Protein AF-H0T8V4-F1 (afdb_monomer)

Radius of gyration: 33.25 Å; Cα contacts (8 Å, |Δi|>4): 38; chains: 1; bounding box: 86×84×62 Å

Solvent-accessible surface area (backbone atoms only — not comparable to full-atom values): 10569 Å² total; per-residue (Å²): 135,55,69,68,56,51,48,50,36,53,74,72,71,51,86,82,83,40,60,40,92,87,81,62,45,83,41,38,70,61,52,53,54,49,46,54,54,57,48,43,74,72,59,85,57,68,85,72,46,72,68,54,54,52,49,55,57,50,37,66,74,43,100,44,60,78,54,55,61,57,51,51,52,52,51,52,54,48,53,53,53,49,50,53,49,50,52,48,53,50,48,56,61,69,70,37,60,99,49,50,75,55,51,54,51,52,51,54,52,50,50,55,50,52,53,52,54,56,71,69,62,83,78,84,80,91,80,83,87,82,89,86,84,90,84,83,65,65,72,58,51,56,52,51,53,52,50,56,51,54,53,51,56,52,49,56,52,49,53,67,68,66,57,78,84,78,80,80,79,80,128

Secondary structure (DSSP, 8-state):
--HHHHHHHHHTT-----B-TTT--B-HHHHHHHHHHHHHHHHSS-SS-HHHHHHHHHHHHSTTTTHHHHHHHHHHHHHHHHHHHHHHHHHHHHHS-TTHHHHHHHHHHHHHHHHHHHHT-S--------------SHHHHHHHHHHHHHHHHHHHHHHHHHS--------

pLDDT: mean 73.89, std 15.55, range [31.48, 95.81]

Foldseek 3Di:
DDLVVVLVCVVVVHDDWDADPPPRDTCVVVSVVVSLVVCCVPPVDRPQDPVNVVVVVVCCVDPNVPPVVVVVVVVVVVVVVVVVVVVVVVCVCVVDDVCNVVVVVVVVVVVVVVVVVVVVPPDDDDDDDDDDDDDDPPVVVVVVVVVVVVVVVVVVVVVVVPDDDDDPPDD

Structure (mmCIF, N/CA/C/O backbone):
data_AF-H0T8V4-F1
#
_entry.id   AF-H0T8V4-F1
#
loop_
_atom_site.group_PDB
_atom_site.id
_atom_site.type_symbol
_atom_site.label_atom_id
_atom_site.label_alt_id
_atom_site.label_comp_id
_atom_site.label_asym_id
_atom_site.label_entity_id
_atom_site.label_seq_id
_atom_site.pdbx_PDB_ins_code
_atom_site.Cartn_x
_atom_site.Cartn_y
_atom_site.Cartn_z
_atom_site.occupancy
_atom_site.B_iso_or_equiv
_atom_site.auth_seq_id
_atom_site.auth_comp_id
_atom_site.auth_asym_id
_atom_site.auth_atom_id
_atom_site.pdbx_PDB_model_num
ATOM 1 N N . MET A 1 1 ? -2.123 2.462 24.296 1.00 76.62 1 MET A N 1
ATOM 2 C CA . MET A 1 1 ? -1.657 2.441 22.898 1.00 76.62 1 MET A CA 1
ATOM 3 C C . MET A 1 1 ? -2.196 3.659 22.195 1.00 76.62 1 MET A C 1
ATOM 5 O O . MET A 1 1 ? -3.370 3.972 22.382 1.00 76.62 1 MET A O 1
ATOM 9 N N . THR A 1 2 ? -1.346 4.346 21.444 1.00 88.25 2 THR A N 1
ATOM 10 C CA . THR A 1 2 ? -1.716 5.458 20.561 1.00 88.25 2 THR A CA 1
ATOM 11 C C . THR A 1 2 ? -1.885 4.977 19.115 1.00 88.25 2 THR A C 1
ATOM 13 O O . THR A 1 2 ? -1.619 3.816 18.797 1.00 88.25 2 THR A O 1
ATOM 16 N N . LEU A 1 3 ? -2.326 5.870 18.224 1.00 86.62 3 LEU A N 1
ATOM 17 C CA . LEU A 1 3 ? -2.372 5.600 16.784 1.00 86.62 3 LEU A CA 1
ATOM 18 C C . LEU A 1 3 ? -0.971 5.477 16.182 1.00 86.62 3 LEU A C 1
ATOM 20 O O . LEU A 1 3 ? -0.770 4.650 15.295 1.00 86.62 3 LEU A O 1
ATOM 24 N N . GLU A 1 4 ? 0.006 6.237 16.686 1.00 86.88 4 GLU A N 1
ATOM 25 C CA . GLU A 1 4 ? 1.407 6.083 16.291 1.00 86.88 4 GLU A CA 1
ATOM 26 C C . GLU A 1 4 ? 1.951 4.687 16.615 1.00 86.88 4 GLU A C 1
ATOM 28 O O . GLU A 1 4 ? 2.634 4.101 15.773 1.00 86.88 4 GLU A O 1
ATOM 33 N N . ASP A 1 5 ? 1.621 4.142 17.792 1.00 88.56 5 ASP A N 1
ATOM 34 C CA . ASP A 1 5 ? 2.041 2.793 18.190 1.00 88.56 5 ASP A CA 1
ATOM 35 C C . ASP A 1 5 ? 1.459 1.743 17.232 1.00 88.56 5 ASP A C 1
ATOM 37 O O . ASP A 1 5 ? 2.172 0.875 16.730 1.00 88.56 5 ASP A O 1
ATOM 41 N N . LEU A 1 6 ? 0.166 1.863 16.917 1.00 89.19 6 LEU A N 1
ATOM 42 C CA . LEU A 1 6 ? -0.519 0.973 15.978 1.00 89.19 6 LEU A CA 1
ATOM 43 C C . LEU A 1 6 ? 0.061 1.090 14.564 1.00 89.19 6 LEU A C 1
ATOM 45 O O . LEU A 1 6 ? 0.274 0.083 13.892 1.00 89.19 6 LEU A O 1
ATOM 49 N N . ALA A 1 7 ? 0.376 2.304 14.113 1.00 86.62 7 ALA A N 1
ATOM 50 C CA . ALA A 1 7 ? 1.015 2.527 12.822 1.00 86.62 7 ALA A CA 1
ATOM 51 C C . ALA A 1 7 ? 2.407 1.881 12.743 1.00 86.62 7 ALA A C 1
ATOM 53 O O . ALA A 1 7 ? 2.794 1.390 11.681 1.00 86.62 7 ALA A O 1
ATOM 54 N N . ALA A 1 8 ? 3.163 1.878 13.845 1.00 89.50 8 ALA A N 1
ATOM 55 C CA . ALA A 1 8 ? 4.448 1.191 13.925 1.00 89.50 8 ALA A CA 1
ATOM 56 C C . ALA A 1 8 ? 4.279 -0.334 13.843 1.00 89.50 8 ALA A C 1
ATOM 58 O O . ALA A 1 8 ? 4.995 -0.972 13.076 1.00 89.50 8 ALA A O 1
ATOM 59 N N . MET A 1 9 ? 3.289 -0.901 14.537 1.00 90.75 9 MET A N 1
ATOM 60 C CA . MET A 1 9 ? 2.975 -2.335 14.470 1.00 90.75 9 MET A CA 1
ATOM 61 C C . MET A 1 9 ? 2.624 -2.788 13.046 1.00 90.75 9 MET A C 1
ATOM 63 O O . MET A 1 9 ? 3.207 -3.754 12.558 1.00 90.75 9 MET A O 1
ATOM 67 N N . VAL A 1 10 ? 1.772 -2.042 12.324 1.00 88.38 10 VAL A N 1
ATOM 68 C CA . VAL A 1 10 ? 1.459 -2.357 10.912 1.00 88.38 10 VAL A CA 1
ATOM 69 C C . VAL A 1 10 ? 2.723 -2.341 10.048 1.00 88.38 10 VAL A C 1
ATOM 71 O O . VAL A 1 10 ? 2.918 -3.221 9.213 1.00 88.38 10 VAL A O 1
ATOM 74 N N . LYS A 1 11 ? 3.614 -1.360 10.245 1.00 85.88 11 LYS A N 1
ATOM 75 C CA . LYS A 1 11 ? 4.879 -1.269 9.492 1.00 85.88 11 LYS A CA 1
ATOM 76 C C . LYS A 1 11 ? 5.829 -2.430 9.782 1.00 85.88 11 LYS A C 1
ATOM 78 O O . LYS A 1 11 ? 6.594 -2.805 8.898 1.00 85.88 11 LYS A O 1
ATOM 83 N N . ASN A 1 12 ? 5.773 -2.985 10.989 1.00 90.88 12 ASN A N 1
ATOM 84 C CA . ASN A 1 12 ? 6.544 -4.162 11.381 1.00 90.88 12 ASN A CA 1
ATOM 85 C C . ASN A 1 12 ? 5.923 -5.479 10.882 1.00 90.88 12 ASN A C 1
ATOM 87 O O . ASN A 1 12 ? 6.540 -6.530 11.041 1.00 90.88 12 ASN A O 1
ATOM 91 N N . GLY A 1 13 ? 4.731 -5.433 10.274 1.00 86.94 13 GLY A N 1
ATOM 92 C CA . GLY A 1 13 ? 3.995 -6.620 9.836 1.00 86.94 13 GLY A CA 1
ATOM 93 C C . GLY A 1 13 ? 3.300 -7.362 10.979 1.00 86.94 13 GLY A C 1
ATOM 94 O O . GLY A 1 13 ? 3.077 -8.564 10.874 1.00 86.94 13 GLY A O 1
ATOM 95 N N . GLU A 1 14 ? 2.998 -6.673 12.081 1.00 91.38 14 GLU A N 1
ATOM 96 C CA . GLU A 1 14 ? 2.273 -7.241 13.217 1.00 91.38 14 GLU A CA 1
ATOM 97 C C . GLU A 1 14 ? 0.757 -7.090 13.019 1.00 91.38 14 GLU A C 1
ATOM 99 O O . GLU A 1 14 ? 0.248 -5.978 12.851 1.00 91.38 14 GLU A O 1
ATOM 104 N N . ASP A 1 15 ? 0.030 -8.207 13.086 1.00 89.62 15 ASP A N 1
ATOM 105 C CA . ASP A 1 15 ? -1.433 -8.226 13.026 1.00 89.62 15 ASP A CA 1
ATOM 106 C C . ASP A 1 15 ? -2.051 -7.886 14.391 1.00 89.62 15 ASP A C 1
ATOM 108 O O . ASP A 1 15 ? -1.627 -8.393 15.433 1.00 89.62 15 ASP A O 1
ATOM 112 N N . PHE A 1 16 ? -3.102 -7.063 14.396 1.00 92.12 16 PHE A N 1
ATOM 113 C CA . PHE A 1 16 ? -3.851 -6.727 15.608 1.00 92.12 16 PHE A CA 1
ATOM 114 C C . PHE A 1 16 ? -5.339 -6.504 15.333 1.00 92.12 16 PHE A C 1
ATOM 116 O O . PHE A 1 16 ? -5.756 -6.224 14.210 1.00 92.12 16 PHE A O 1
ATOM 123 N N . LEU A 1 17 ? -6.130 -6.579 16.404 1.00 92.56 17 LEU A N 1
ATOM 124 C CA . LEU A 1 17 ? -7.545 -6.219 16.426 1.00 92.56 17 LEU A CA 1
ATOM 125 C C . LEU A 1 17 ? -7.755 -5.063 17.404 1.00 92.56 17 LEU A C 1
ATOM 127 O O . LEU A 1 17 ? -7.169 -5.046 18.489 1.00 92.56 17 LEU A O 1
ATOM 131 N N . VAL A 1 18 ? -8.593 -4.102 17.024 1.00 93.31 18 VAL A N 1
ATOM 132 C CA . VAL A 1 18 ? -8.952 -2.953 17.858 1.00 93.31 18 VAL A CA 1
ATOM 133 C C . VAL A 1 18 ? -10.438 -2.999 18.157 1.00 93.31 18 VAL A C 1
ATOM 135 O O . VAL A 1 18 ? -11.260 -2.977 17.245 1.00 93.31 18 VAL A O 1
ATOM 138 N N . TYR A 1 19 ? -10.764 -3.001 19.445 1.00 94.31 19 TYR A N 1
ATOM 139 C CA . TYR A 1 19 ? -12.136 -2.960 19.932 1.00 94.31 19 TYR A CA 1
ATOM 140 C C . TYR A 1 19 ? -12.446 -1.598 20.551 1.00 94.31 19 TYR A C 1
ATOM 142 O O . TYR A 1 19 ? -11.616 -1.035 21.272 1.00 94.31 19 TYR A O 1
ATOM 150 N N . ASP A 1 20 ? -13.639 -1.068 20.285 1.00 93.81 20 ASP A N 1
ATOM 151 C CA . ASP A 1 20 ? -14.122 0.145 20.941 1.00 93.81 20 ASP A CA 1
ATOM 152 C C . ASP A 1 20 ? -14.300 -0.112 22.444 1.00 93.81 20 ASP A C 1
ATOM 154 O O . ASP A 1 20 ? -14.958 -1.062 22.864 1.00 93.81 20 ASP A O 1
ATOM 158 N N . ALA A 1 21 ? -13.716 0.746 23.279 1.00 90.94 21 ALA A N 1
ATOM 159 C CA . ALA A 1 21 ? -13.710 0.549 24.727 1.00 90.94 21 ALA A CA 1
ATOM 160 C C . ALA A 1 21 ? -15.094 0.701 25.389 1.00 90.94 21 ALA A C 1
ATOM 162 O O . ALA A 1 21 ? -15.268 0.292 26.537 1.00 90.94 21 ALA A O 1
ATOM 163 N N . LYS A 1 22 ? -16.064 1.325 24.713 1.00 92.62 22 LYS A N 1
ATOM 164 C CA . LYS A 1 22 ? -17.422 1.558 25.221 1.00 92.62 22 LYS A CA 1
ATOM 165 C C . LYS A 1 22 ? -18.399 0.510 24.714 1.00 92.62 22 LYS A C 1
ATOM 167 O O . LYS A 1 22 ? -19.237 0.058 25.490 1.00 92.62 22 LYS A O 1
ATOM 172 N N . THR A 1 23 ? -18.332 0.173 23.429 1.00 94.75 23 THR A N 1
ATOM 173 C CA . THR A 1 23 ? -19.303 -0.733 22.796 1.00 94.75 23 THR A CA 1
ATOM 174 C C . THR A 1 23 ? -18.784 -2.159 22.652 1.00 94.75 23 THR A C 1
ATOM 176 O O . THR A 1 23 ? -19.583 -3.088 22.600 1.00 94.75 23 THR A O 1
ATOM 179 N N . GLY A 1 24 ? -17.462 -2.351 22.641 1.00 92.81 24 GLY A N 1
ATOM 180 C CA . GLY A 1 24 ? -16.829 -3.636 22.348 1.00 92.81 24 GLY A CA 1
ATOM 181 C C . GLY A 1 24 ? -16.833 -3.995 20.860 1.00 92.81 24 GLY A C 1
ATOM 182 O O . GLY A 1 24 ? -16.474 -5.119 20.517 1.00 92.81 24 GLY A O 1
ATOM 183 N N . ASP A 1 25 ? -17.232 -3.073 19.980 1.00 95.81 25 ASP A N 1
ATOM 184 C CA . ASP A 1 25 ? -17.281 -3.321 18.539 1.00 95.81 25 ASP A CA 1
ATOM 185 C C . ASP A 1 25 ? -15.875 -3.409 17.943 1.00 95.81 25 ASP A C 1
ATOM 187 O O . ASP A 1 25 ? -14.976 -2.663 18.335 1.00 95.81 25 ASP A O 1
ATOM 191 N N . ASP A 1 26 ? -15.690 -4.285 16.954 1.00 95.38 26 ASP A N 1
ATOM 192 C CA . ASP A 1 26 ? -14.461 -4.328 16.162 1.00 95.38 26 ASP A CA 1
ATOM 193 C C . ASP A 1 26 ? -14.383 -3.094 15.251 1.00 95.38 26 ASP A C 1
ATOM 195 O O . ASP A 1 26 ? -15.133 -2.943 14.281 1.00 95.38 26 ASP A O 1
ATOM 199 N N . ILE A 1 27 ? -13.449 -2.204 15.574 1.00 94.06 27 ILE A N 1
ATO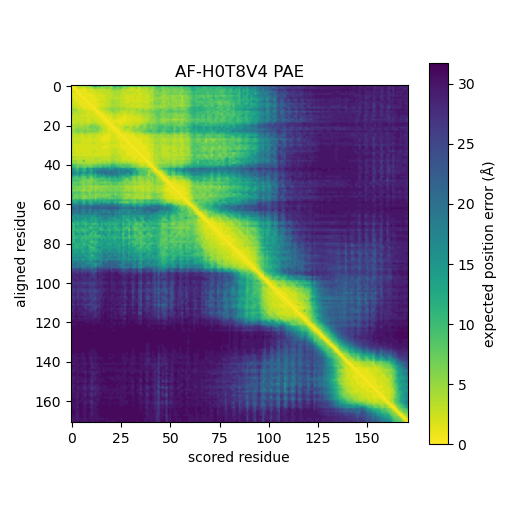M 200 C CA . ILE A 1 27 ? -13.183 -0.958 14.854 1.00 94.06 27 ILE A CA 1
ATOM 201 C C . ILE A 1 27 ? -11.859 -1.004 14.083 1.00 94.06 27 ILE A C 1
ATOM 203 O O . ILE A 1 27 ? -11.421 0.025 13.560 1.00 94.06 27 ILE A O 1
ATOM 207 N N . THR A 1 28 ? -11.231 -2.178 13.954 1.00 93.75 28 THR A N 1
ATOM 208 C CA . THR A 1 28 ? -9.902 -2.367 13.339 1.00 93.75 28 THR A CA 1
ATOM 209 C C . THR A 1 28 ? -9.815 -1.702 11.968 1.00 93.75 28 THR A C 1
ATOM 211 O O . THR A 1 28 ? -8.899 -0.926 11.699 1.00 93.75 28 THR A O 1
ATOM 214 N N . ARG A 1 29 ? -10.824 -1.911 11.111 1.00 91.94 29 ARG A N 1
ATOM 215 C CA . ARG A 1 29 ? -10.882 -1.304 9.770 1.00 91.94 29 ARG A CA 1
ATOM 216 C C . ARG A 1 29 ? -10.892 0.226 9.809 1.00 91.94 29 ARG A C 1
ATOM 218 O O . ARG A 1 29 ? -10.245 0.861 8.981 1.00 91.94 29 ARG A O 1
ATOM 225 N N . SER A 1 30 ? -11.640 0.813 10.742 1.00 91.12 30 SER A N 1
ATOM 226 C CA . SER A 1 30 ? -11.732 2.270 10.891 1.00 91.12 30 SER A CA 1
ATOM 227 C C . SER A 1 30 ? -10.392 2.855 11.330 1.00 91.12 30 SER A C 1
ATOM 229 O O . SER A 1 30 ? -9.941 3.861 10.786 1.00 91.12 30 SER A O 1
ATOM 231 N N . VAL A 1 31 ? -9.730 2.187 12.273 1.00 93.62 31 VAL A N 1
ATOM 232 C CA . VAL A 1 31 ? -8.429 2.602 12.805 1.00 93.62 31 VAL A CA 1
ATOM 233 C C . VAL A 1 31 ? -7.329 2.488 11.747 1.00 93.62 31 VAL A C 1
ATOM 235 O O . VAL A 1 31 ? -6.556 3.426 11.572 1.00 93.62 31 VAL A O 1
ATOM 238 N N . LEU A 1 32 ? -7.298 1.404 10.965 1.00 91.75 32 LEU A N 1
ATOM 239 C CA . LEU A 1 32 ? -6.357 1.253 9.846 1.00 91.75 32 LEU A CA 1
ATOM 240 C C . LEU A 1 32 ? -6.542 2.347 8.784 1.00 91.75 32 LEU A C 1
ATOM 242 O O . LEU A 1 32 ? -5.562 2.924 8.313 1.00 91.75 32 LEU A O 1
ATOM 246 N N . ALA A 1 33 ? -7.788 2.681 8.434 1.00 89.44 33 ALA A N 1
ATOM 247 C CA . ALA A 1 33 ? -8.073 3.767 7.496 1.00 89.44 33 ALA A CA 1
ATOM 248 C C . ALA A 1 33 ? -7.591 5.131 8.024 1.00 89.44 33 ALA A C 1
ATOM 250 O O . ALA A 1 33 ? -7.039 5.927 7.262 1.00 89.44 33 ALA A O 1
ATOM 251 N N . GLN A 1 34 ? -7.754 5.385 9.326 1.00 90.75 34 GLN A N 1
ATOM 252 C CA . GLN A 1 34 ? -7.247 6.595 9.971 1.00 90.75 34 GLN A CA 1
ATOM 253 C C . GLN A 1 34 ? -5.716 6.666 9.929 1.00 90.75 34 GLN A C 1
ATOM 255 O O . GLN A 1 34 ? -5.172 7.698 9.539 1.00 90.75 34 GLN A O 1
ATOM 260 N N . ILE A 1 35 ? -5.023 5.570 10.253 1.00 89.62 35 ILE A N 1
ATOM 261 C CA . ILE A 1 35 ? -3.554 5.487 10.194 1.00 89.62 35 ILE A CA 1
ATOM 262 C C . ILE A 1 35 ? -3.039 5.830 8.789 1.00 89.62 35 ILE A C 1
ATOM 264 O O . ILE A 1 35 ? -2.093 6.607 8.653 1.00 89.62 35 ILE A O 1
ATOM 268 N N . ILE A 1 36 ? -3.670 5.288 7.740 1.00 86.56 36 ILE A N 1
ATOM 269 C CA . ILE A 1 36 ? -3.310 5.579 6.343 1.00 86.56 36 ILE A CA 1
ATOM 270 C C . ILE A 1 36 ? -3.410 7.085 6.061 1.00 86.56 36 ILE A C 1
ATOM 272 O O . ILE A 1 36 ? -2.483 7.675 5.507 1.00 86.56 36 ILE A O 1
ATOM 276 N N . PHE A 1 37 ? -4.511 7.720 6.471 1.00 84.06 37 PHE A N 1
ATOM 277 C CA . PHE A 1 37 ? -4.732 9.150 6.255 1.00 84.06 37 PHE A CA 1
ATOM 278 C C . PHE A 1 37 ? -3.746 10.032 7.037 1.00 84.06 37 PHE A C 1
ATOM 280 O O . PHE A 1 37 ? -3.229 11.018 6.511 1.00 84.06 37 PHE A O 1
ATOM 287 N N . GLU A 1 38 ? -3.449 9.679 8.286 1.00 85.06 38 GLU A N 1
ATOM 288 C CA . GLU A 1 38 ? -2.471 10.407 9.096 1.00 85.06 38 GLU A CA 1
ATOM 289 C C . GLU A 1 38 ? -1.057 10.306 8.517 1.00 85.06 38 GLU A C 1
ATOM 291 O O . GLU A 1 38 ? -0.316 11.291 8.525 1.00 85.06 38 GLU A O 1
ATOM 296 N N . GLN A 1 39 ? -0.688 9.145 7.969 1.00 82.75 39 GLN A N 1
ATOM 297 C CA . GLN A 1 39 ? 0.613 8.956 7.333 1.00 82.75 39 GLN A CA 1
ATOM 298 C C . GLN A 1 39 ? 0.752 9.719 6.014 1.00 82.75 39 GLN A C 1
ATOM 300 O O . GLN A 1 39 ? 1.818 10.286 5.773 1.00 82.75 39 GLN A O 1
ATOM 305 N N . GLU A 1 40 ? -0.308 9.797 5.210 1.00 81.62 40 GLU A N 1
ATOM 306 C CA . GLU A 1 40 ? -0.339 10.605 3.984 1.00 81.62 40 GLU A CA 1
ATOM 307 C C . GLU A 1 40 ? -0.064 12.091 4.283 1.00 81.62 40 GLU A C 1
ATOM 309 O O . GLU A 1 40 ? 0.739 12.729 3.604 1.00 81.62 40 GLU A O 1
ATOM 314 N N . ASN A 1 41 ? -0.665 12.635 5.349 1.00 74.19 41 ASN A N 1
ATOM 315 C CA . ASN A 1 41 ? -0.487 14.041 5.735 1.00 74.19 41 ASN A CA 1
ATOM 316 C C . ASN A 1 41 ? 0.909 14.354 6.304 1.00 74.19 41 ASN A C 1
ATOM 318 O O . ASN A 1 41 ? 1.358 15.497 6.227 1.00 74.19 41 ASN A O 1
ATOM 322 N N . LYS A 1 42 ? 1.595 13.364 6.892 1.00 75.12 42 LYS A N 1
ATOM 323 C CA . LYS A 1 42 ? 2.927 13.530 7.505 1.00 75.12 42 LYS A CA 1
ATOM 324 C C . LYS A 1 42 ? 4.073 13.431 6.485 1.00 75.12 42 LYS A C 1
ATOM 326 O O . LYS A 1 42 ? 5.125 14.023 6.711 1.00 75.12 42 LYS A O 1
ATOM 331 N N . ALA A 1 43 ? 3.909 12.671 5.398 1.00 62.28 43 ALA A N 1
ATOM 332 C CA . ALA A 1 43 ? 5.039 12.204 4.587 1.00 62.28 43 ALA A CA 1
ATOM 333 C C . ALA A 1 43 ? 5.476 13.124 3.431 1.00 62.28 43 ALA A C 1
ATOM 335 O O . ALA A 1 43 ? 6.538 12.885 2.861 1.00 62.28 43 ALA A O 1
ATOM 336 N N . GLY A 1 44 ? 4.709 14.152 3.046 1.00 59.34 44 GLY A N 1
ATOM 337 C CA . GLY A 1 44 ? 5.066 15.086 1.956 1.00 59.34 44 GLY A CA 1
ATOM 338 C C . GLY A 1 44 ? 5.159 14.469 0.545 1.00 59.34 44 GLY A C 1
ATOM 339 O O . GLY A 1 44 ? 5.110 15.191 -0.447 1.00 59.34 44 GLY A O 1
ATOM 340 N N . GLN A 1 45 ? 5.245 13.142 0.440 1.00 59.00 45 GLN A N 1
ATOM 341 C CA . GLN A 1 45 ? 4.998 12.346 -0.752 1.00 59.00 45 GLN A CA 1
ATOM 342 C C . GLN A 1 45 ? 3.638 11.677 -0.601 1.00 59.00 45 GLN A C 1
ATOM 344 O O . GLN A 1 45 ? 3.468 10.773 0.215 1.00 59.00 45 GLN A O 1
ATOM 349 N N . ASN A 1 46 ? 2.679 12.141 -1.396 1.00 64.12 46 ASN A N 1
ATOM 350 C CA . ASN A 1 46 ? 1.353 11.558 -1.459 1.00 64.12 46 ASN A CA 1
ATOM 351 C C . ASN A 1 46 ? 1.417 10.147 -2.055 1.00 64.12 46 ASN A C 1
ATOM 353 O O . ASN A 1 46 ? 1.548 9.989 -3.272 1.00 64.12 4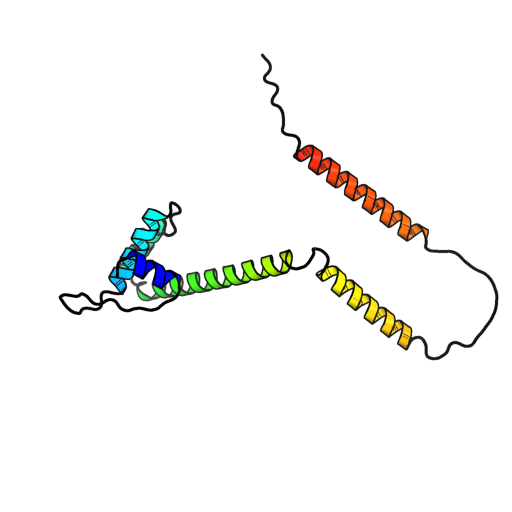6 ASN A O 1
ATOM 357 N N . LEU A 1 47 ? 1.315 9.125 -1.206 1.00 70.12 47 LEU A N 1
ATOM 358 C CA . LEU A 1 47 ? 1.172 7.735 -1.634 1.00 70.12 47 LEU A CA 1
ATOM 359 C C . LEU A 1 47 ? -0.217 7.498 -2.236 1.00 70.12 47 LEU A C 1
ATOM 361 O O . LEU A 1 47 ? -0.380 6.605 -3.068 1.00 70.12 47 LEU A O 1
ATOM 365 N N . LEU A 1 48 ? -1.212 8.311 -1.858 1.00 78.25 48 LEU A N 1
ATOM 366 C CA . LEU A 1 48 ? -2.590 8.215 -2.336 1.00 78.25 48 LEU A CA 1
ATOM 367 C C . LEU A 1 48 ? -3.033 9.518 -3.020 1.00 78.25 48 LEU A C 1
ATOM 369 O O . LEU A 1 48 ? -3.733 10.342 -2.425 1.00 78.25 48 LEU A O 1
ATOM 373 N N . PRO A 1 49 ? -2.700 9.702 -4.314 1.00 80.69 49 PRO A N 1
ATOM 374 C CA . PRO A 1 49 ? -3.152 10.850 -5.090 1.00 80.69 49 PRO A CA 1
ATOM 375 C C . PRO A 1 49 ? -4.672 11.033 -5.027 1.00 80.69 49 PRO A C 1
ATOM 377 O O . PRO A 1 49 ? -5.444 10.072 -5.055 1.00 80.69 49 PRO A O 1
ATOM 380 N N . THR A 1 50 ? -5.143 12.281 -5.044 1.00 81.75 50 THR A N 1
ATOM 381 C CA . THR A 1 50 ? -6.585 12.579 -4.963 1.00 81.75 50 THR A CA 1
ATOM 382 C C . THR A 1 50 ? -7.396 11.936 -6.097 1.00 81.75 50 THR A C 1
ATOM 384 O O . THR A 1 50 ? -8.582 11.646 -5.937 1.00 81.75 50 THR A O 1
ATOM 387 N N . THR A 1 51 ? -6.779 11.707 -7.258 1.00 83.00 51 THR A N 1
ATOM 388 C CA . THR A 1 51 ? -7.379 10.969 -8.379 1.00 83.00 51 THR A CA 1
ATOM 389 C C . THR A 1 51 ? -7.687 9.518 -8.010 1.00 83.00 51 THR A C 1
ATOM 391 O O . THR A 1 51 ? -8.782 9.048 -8.316 1.00 83.00 51 THR A O 1
ATOM 394 N N . PHE A 1 52 ? -6.784 8.845 -7.293 1.00 82.06 52 PHE A N 1
ATOM 395 C CA . PHE A 1 52 ? -6.962 7.476 -6.814 1.00 82.06 52 PHE A CA 1
ATOM 396 C C . PHE A 1 52 ? -8.083 7.385 -5.775 1.00 82.06 52 PHE A C 1
ATOM 398 O O . PHE A 1 52 ? -8.993 6.575 -5.930 1.00 82.06 52 PHE A O 1
ATOM 405 N N . LEU A 1 53 ? -8.096 8.276 -4.777 1.00 83.12 53 LEU A N 1
ATOM 406 C CA . LEU A 1 53 ? -9.161 8.317 -3.764 1.00 83.12 53 LEU A CA 1
ATOM 407 C C . LEU A 1 53 ? -10.550 8.509 -4.395 1.00 83.12 53 LEU A C 1
ATOM 409 O O . LEU A 1 53 ? -11.504 7.824 -4.028 1.00 83.12 53 LEU A O 1
ATOM 413 N N . ARG A 1 54 ? -10.670 9.399 -5.393 1.00 83.75 54 ARG A N 1
ATOM 414 C CA . ARG A 1 54 ? -11.925 9.591 -6.142 1.00 83.75 54 ARG A CA 1
ATOM 415 C C . ARG A 1 54 ? -12.343 8.340 -6.905 1.00 83.75 54 ARG A C 1
ATOM 417 O O . ARG A 1 54 ? -13.526 8.011 -6.909 1.00 83.75 54 ARG A O 1
ATOM 424 N N . GLN A 1 55 ? -11.406 7.671 -7.573 1.00 77.62 55 GLN A N 1
ATOM 425 C CA . GLN A 1 55 ? -11.692 6.431 -8.294 1.00 77.62 55 GLN A CA 1
ATOM 426 C C . GLN A 1 55 ? -12.150 5.336 -7.333 1.00 77.62 55 GLN A C 1
ATOM 428 O O . GLN A 1 55 ? -13.184 4.720 -7.575 1.00 77.62 55 GLN A O 1
ATOM 433 N N . LEU A 1 56 ? -11.456 5.179 -6.204 1.00 80.00 56 LEU A N 1
ATOM 434 C CA . LEU A 1 56 ? -11.805 4.228 -5.157 1.00 80.00 56 LEU A CA 1
ATOM 435 C C . LEU A 1 56 ? -13.248 4.449 -4.687 1.00 80.00 56 LEU A C 1
ATOM 437 O O . LEU A 1 56 ? -14.036 3.514 -4.746 1.00 80.00 56 LEU A O 1
ATOM 441 N N . ILE A 1 57 ? -13.645 5.683 -4.355 1.00 79.88 57 ILE A N 1
ATOM 442 C CA . ILE A 1 57 ? -15.029 6.009 -3.955 1.00 79.88 57 ILE A CA 1
ATOM 443 C C . ILE A 1 57 ? -16.051 5.679 -5.059 1.00 79.88 57 ILE A C 1
ATOM 445 O O . ILE A 1 57 ? -17.105 5.120 -4.761 1.00 79.88 57 ILE A O 1
ATOM 449 N N . ARG A 1 58 ? -15.758 5.982 -6.333 1.00 78.12 58 ARG A N 1
ATOM 450 C CA . ARG A 1 58 ? -16.670 5.680 -7.457 1.00 78.12 58 ARG A CA 1
ATOM 451 C C . ARG A 1 58 ? -16.895 4.180 -7.629 1.00 78.12 58 ARG A C 1
ATOM 453 O O . ARG A 1 58 ? -18.024 3.753 -7.841 1.00 78.12 58 ARG A O 1
ATOM 460 N N . PHE A 1 59 ? -15.851 3.375 -7.456 1.00 69.31 59 PHE A N 1
ATOM 461 C CA . PHE A 1 59 ? -15.949 1.921 -7.564 1.00 69.31 59 PHE A CA 1
ATOM 462 C C . PHE A 1 59 ? -16.739 1.254 -6.432 1.00 69.31 59 PHE A C 1
ATOM 464 O O . PHE A 1 59 ? -17.223 0.140 -6.621 1.00 69.31 59 PHE A O 1
ATOM 471 N N . TYR A 1 60 ? -16.910 1.921 -5.284 1.00 63.78 60 TYR A N 1
ATOM 472 C CA . TYR A 1 60 ? -17.859 1.479 -4.256 1.00 63.78 60 TYR A CA 1
ATOM 473 C C . TYR A 1 60 ? -19.323 1.779 -4.631 1.00 63.78 60 TYR A C 1
ATOM 475 O O . TYR A 1 60 ? -20.218 1.143 -4.082 1.00 63.78 60 TYR A O 1
ATOM 483 N N . GLY A 1 61 ? -19.582 2.725 -5.542 1.00 61.91 61 GLY A N 1
ATOM 484 C CA . GLY A 1 61 ? -20.929 3.080 -6.011 1.00 61.91 61 GLY A CA 1
ATOM 485 C C . GLY A 1 61 ? -21.411 2.275 -7.222 1.00 61.91 61 GLY A C 1
ATOM 486 O O . GLY A 1 61 ? -22.606 2.018 -7.343 1.00 61.91 61 GLY A O 1
ATOM 487 N N . ASP A 1 62 ? -20.490 1.842 -8.083 1.00 63.59 62 ASP A N 1
ATOM 488 C CA . ASP A 1 62 ? -20.790 1.001 -9.244 1.00 63.59 62 ASP A CA 1
ATOM 489 C C . ASP A 1 62 ? -20.654 -0.496 -8.892 1.00 63.59 62 ASP A C 1
ATOM 491 O O . ASP A 1 62 ? -19.983 -0.870 -7.929 1.00 63.59 62 ASP A O 1
ATOM 495 N N . SER A 1 63 ? -21.260 -1.395 -9.677 1.00 57.56 63 SER A N 1
ATOM 496 C CA . SER A 1 63 ? -21.312 -2.859 -9.453 1.00 57.56 63 SER A CA 1
ATOM 497 C C . SER A 1 63 ? -19.950 -3.591 -9.460 1.00 57.56 63 SER A C 1
ATOM 499 O O . SER A 1 63 ? -19.894 -4.815 -9.564 1.00 57.56 63 SER A O 1
ATOM 501 N N . MET A 1 64 ? -18.839 -2.859 -9.352 1.00 58.81 64 MET A N 1
ATOM 502 C CA . MET A 1 64 ? -17.460 -3.345 -9.285 1.00 58.81 64 MET A CA 1
ATOM 503 C C . MET A 1 64 ? -16.916 -3.479 -7.851 1.00 58.81 64 MET A C 1
ATOM 505 O O . MET A 1 64 ? -15.727 -3.767 -7.690 1.00 58.81 64 MET A O 1
ATOM 509 N N . GLN A 1 65 ? -17.766 -3.345 -6.823 1.00 62.44 65 GLN A N 1
ATOM 510 C CA . GLN A 1 65 ? -17.418 -3.489 -5.395 1.00 62.44 65 GLN A CA 1
ATOM 511 C C . GLN A 1 65 ? -16.553 -4.726 -5.070 1.00 62.44 65 GLN A C 1
ATOM 513 O O . GLN A 1 65 ? -15.745 -4.686 -4.149 1.00 62.44 65 GLN A O 1
ATOM 518 N N . MET A 1 66 ? -16.686 -5.815 -5.835 1.00 66.06 66 MET A N 1
ATOM 519 C CA . MET A 1 66 ? -15.947 -7.071 -5.624 1.00 66.06 66 MET A CA 1
ATOM 520 C C . MET A 1 66 ? -14.617 -7.171 -6.388 1.00 66.06 66 MET A C 1
ATOM 522 O O . MET A 1 66 ? -13.777 -8.003 -6.048 1.00 66.06 66 MET A O 1
ATOM 526 N N . VAL A 1 67 ? -14.416 -6.366 -7.435 1.00 65.56 67 VAL A N 1
ATOM 527 C CA . VAL A 1 67 ? -13.265 -6.497 -8.350 1.00 65.56 67 VAL A CA 1
ATOM 528 C C . VAL A 1 67 ? -12.106 -5.605 -7.912 1.00 65.56 67 VAL A C 1
ATOM 530 O O . VAL A 1 67 ? -10.948 -6.013 -7.966 1.00 65.56 67 VAL A O 1
ATOM 533 N N . VAL A 1 68 ? -12.414 -4.397 -7.443 1.00 70.75 68 VAL A N 1
ATOM 534 C CA . VAL A 1 68 ? -11.398 -3.390 -7.108 1.00 70.75 68 VAL A CA 1
ATOM 535 C C . VAL A 1 68 ? -10.539 -3.761 -5.898 1.00 70.75 68 VAL A C 1
ATOM 537 O O . VAL A 1 68 ? -9.320 -3.635 -6.020 1.00 70.75 68 VAL A O 1
ATOM 540 N N . PRO A 1 69 ? -11.094 -4.2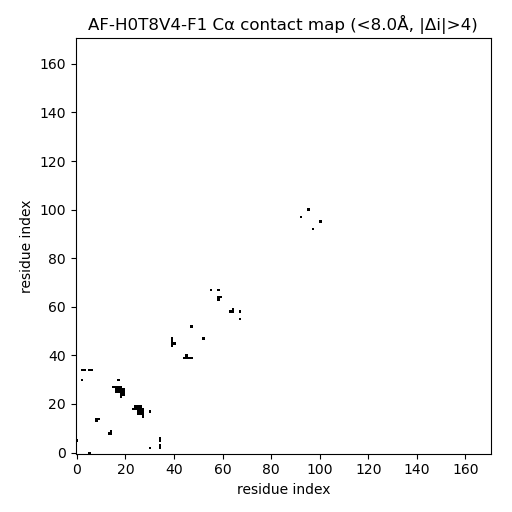70 -4.777 1.00 70.31 69 PRO A N 1
ATOM 541 C CA . PRO A 1 69 ? -10.270 -4.689 -3.643 1.00 70.31 69 PRO A CA 1
ATOM 542 C C . PRO A 1 69 ? -9.245 -5.760 -4.039 1.00 70.31 69 PRO A C 1
ATOM 544 O O . PRO A 1 69 ? -8.056 -5.595 -3.789 1.00 70.31 69 PRO A O 1
ATOM 547 N N . LYS A 1 70 ? -9.681 -6.790 -4.777 1.00 75.12 70 LYS A N 1
ATOM 548 C CA . LYS A 1 70 ? -8.808 -7.886 -5.224 1.00 75.12 70 LYS A CA 1
ATOM 549 C C . LYS A 1 70 ? -7.712 -7.432 -6.185 1.00 75.12 70 LYS A C 1
ATOM 551 O O . LYS A 1 70 ? -6.585 -7.910 -6.106 1.00 75.12 70 LYS A O 1
ATOM 556 N N . TYR A 1 71 ? -8.029 -6.512 -7.096 1.00 75.62 71 TYR A N 1
ATOM 557 C CA . TYR A 1 71 ? -7.034 -5.970 -8.020 1.00 75.62 71 TYR A CA 1
ATOM 558 C C . TYR A 1 71 ? -5.976 -5.129 -7.293 1.00 75.62 71 TYR A C 1
ATOM 560 O O . TYR A 1 71 ? -4.791 -5.211 -7.621 1.00 75.62 71 TYR A O 1
ATOM 568 N N . LEU A 1 72 ? -6.387 -4.345 -6.291 1.00 78.00 72 LEU A N 1
ATOM 569 C CA . LEU A 1 72 ? -5.467 -3.553 -5.478 1.00 78.00 72 LEU A CA 1
ATOM 570 C C . LEU A 1 72 ? -4.549 -4.453 -4.641 1.00 78.00 72 LEU A C 1
ATOM 572 O O . LEU A 1 72 ? -3.339 -4.246 -4.657 1.00 78.00 72 LEU A O 1
ATOM 576 N N . GLU A 1 73 ? -5.103 -5.478 -3.987 1.00 79.31 73 GLU A N 1
ATOM 577 C CA . GLU A 1 73 ? -4.333 -6.494 -3.254 1.00 79.31 73 GLU A CA 1
ATOM 578 C C . GLU A 1 73 ? -3.279 -7.151 -4.154 1.00 79.31 73 GLU A C 1
ATOM 580 O O . GLU A 1 73 ? -2.096 -7.166 -3.820 1.00 79.31 73 GLU A O 1
ATOM 585 N N . GLN A 1 74 ? -3.684 -7.618 -5.339 1.00 83.56 74 GLN A N 1
ATOM 586 C CA . GLN A 1 74 ? -2.777 -8.252 -6.296 1.00 83.56 74 GLN A CA 1
ATOM 587 C C . GLN A 1 74 ? -1.692 -7.288 -6.804 1.00 83.56 74 GLN A C 1
ATOM 589 O O . GLN A 1 74 ? -0.539 -7.689 -6.979 1.00 83.56 74 GLN A O 1
ATOM 594 N N . SER A 1 75 ? -2.039 -6.020 -7.040 1.00 80.44 75 SER A N 1
ATOM 595 C CA . SER A 1 75 ? -1.087 -5.008 -7.514 1.00 80.44 75 SER A CA 1
ATOM 596 C C . SER A 1 75 ? -0.055 -4.656 -6.441 1.00 80.44 75 SER A C 1
ATOM 598 O O . SER A 1 75 ? 1.130 -4.554 -6.752 1.00 80.44 75 SER A O 1
ATOM 600 N N . ILE A 1 76 ? -0.476 -4.519 -5.179 1.00 83.56 76 ILE A N 1
ATOM 601 C CA . ILE A 1 76 ? 0.419 -4.248 -4.042 1.00 83.56 76 ILE A CA 1
ATOM 602 C C . ILE A 1 76 ? 1.339 -5.446 -3.777 1.00 83.56 76 ILE A C 1
ATOM 604 O O . ILE A 1 76 ? 2.542 -5.261 -3.590 1.00 83.56 76 ILE A O 1
ATOM 608 N N . ASP A 1 77 ? 0.808 -6.670 -3.812 1.00 83.62 77 ASP A N 1
ATOM 609 C CA . ASP A 1 77 ? 1.600 -7.897 -3.665 1.00 83.62 77 ASP A CA 1
ATOM 610 C C . ASP A 1 77 ? 2.653 -8.021 -4.782 1.00 83.62 77 ASP A C 1
ATOM 612 O O . ASP A 1 77 ? 3.828 -8.286 -4.522 1.00 83.62 77 ASP A O 1
ATOM 616 N N . THR A 1 78 ? 2.265 -7.730 -6.028 1.00 84.44 78 THR A N 1
ATOM 617 C CA . THR A 1 78 ? 3.189 -7.721 -7.174 1.00 84.44 78 THR A CA 1
ATOM 618 C C . THR A 1 78 ? 4.272 -6.655 -7.009 1.00 84.44 78 THR A C 1
ATOM 620 O O . THR A 1 78 ? 5.454 -6.972 -7.130 1.00 84.44 78 THR A O 1
ATOM 623 N N . LEU A 1 79 ? 3.900 -5.418 -6.662 1.00 82.50 79 LEU A N 1
ATOM 624 C CA . LEU A 1 79 ? 4.849 -4.320 -6.455 1.00 82.50 79 LEU A CA 1
ATOM 625 C C . LEU A 1 79 ? 5.857 -4.641 -5.343 1.00 82.50 79 LEU A C 1
ATOM 627 O O . LEU A 1 79 ? 7.049 -4.374 -5.486 1.00 82.50 79 LEU A O 1
ATOM 631 N N . THR A 1 80 ? 5.392 -5.244 -4.250 1.00 81.62 80 THR A N 1
ATOM 632 C CA . THR A 1 80 ? 6.246 -5.638 -3.120 1.00 81.62 80 THR A CA 1
ATOM 633 C C . THR A 1 80 ? 7.264 -6.698 -3.547 1.00 81.62 80 THR A C 1
ATOM 635 O O . THR A 1 80 ? 8.464 -6.549 -3.303 1.00 81.62 80 THR A O 1
ATOM 638 N N . LYS A 1 81 ? 6.817 -7.726 -4.278 1.00 83.44 81 LYS A N 1
ATOM 639 C CA . LYS A 1 81 ? 7.687 -8.776 -4.837 1.00 83.44 81 LYS A CA 1
ATOM 640 C C . LYS A 1 81 ? 8.703 -8.227 -5.837 1.00 83.44 81 LYS A C 1
ATOM 642 O O . LYS A 1 81 ? 9.859 -8.656 -5.847 1.00 83.44 81 LYS A O 1
ATOM 647 N N . GLU A 1 82 ? 8.293 -7.284 -6.680 1.00 83.69 82 GLU A N 1
ATOM 648 C CA . GLU A 1 82 ? 9.177 -6.634 -7.647 1.00 83.69 82 GLU A CA 1
ATOM 649 C C . GLU A 1 82 ? 10.247 -5.779 -6.963 1.00 83.69 82 GLU A C 1
ATOM 651 O O . GLU A 1 82 ? 11.414 -5.869 -7.348 1.00 83.69 82 GLU A O 1
ATOM 656 N N . GLN A 1 83 ? 9.903 -5.028 -5.910 1.00 82.31 83 GLN A N 1
ATOM 657 C CA . GLN A 1 83 ? 10.887 -4.274 -5.126 1.00 82.31 83 GLN A CA 1
ATOM 658 C C . GLN A 1 83 ? 11.926 -5.185 -4.469 1.00 82.31 83 GLN A C 1
ATOM 660 O O . GLN A 1 83 ? 13.124 -4.901 -4.541 1.00 82.31 83 GLN A O 1
ATOM 665 N N . GLU A 1 84 ? 11.505 -6.298 -3.862 1.00 81.31 84 GLU A N 1
ATOM 666 C CA . GLU A 1 84 ? 12.438 -7.264 -3.274 1.00 81.31 84 GLU A CA 1
ATOM 667 C C . GLU A 1 84 ? 13.369 -7.875 -4.322 1.00 81.31 84 GLU A C 1
ATOM 669 O O . GLU A 1 84 ? 14.573 -8.005 -4.088 1.00 81.31 84 GLU A O 1
ATOM 674 N N . LYS A 1 85 ? 12.829 -8.231 -5.493 1.00 82.31 85 LYS A N 1
ATOM 675 C CA . LYS A 1 85 ? 13.609 -8.776 -6.608 1.00 82.31 85 LYS A CA 1
ATOM 676 C C . LYS A 1 85 ? 14.604 -7.751 -7.147 1.00 82.31 85 LYS A C 1
ATOM 678 O O . LYS A 1 85 ? 15.763 -8.098 -7.350 1.00 82.31 85 LYS A O 1
ATOM 683 N N . PHE A 1 86 ? 14.183 -6.505 -7.333 1.00 82.19 86 PHE A N 1
ATOM 684 C CA . PHE A 1 86 ? 15.046 -5.419 -7.792 1.00 82.19 86 PHE A CA 1
ATOM 685 C C . PHE A 1 86 ? 16.162 -5.125 -6.785 1.00 82.19 86 PHE A C 1
ATOM 687 O O . PHE A 1 86 ? 17.330 -5.035 -7.159 1.00 82.19 86 PHE A O 1
ATOM 694 N N . ARG A 1 87 ? 15.830 -5.065 -5.489 1.00 80.88 87 ARG A N 1
ATOM 695 C CA . ARG A 1 87 ? 16.815 -4.891 -4.415 1.00 80.88 87 ARG A CA 1
ATOM 696 C C . ARG A 1 87 ? 17.823 -6.037 -4.384 1.00 80.88 87 ARG A C 1
ATOM 698 O O . ARG A 1 87 ? 19.007 -5.765 -4.221 1.00 80.88 87 ARG A O 1
ATOM 705 N N . LYS A 1 88 ? 17.381 -7.288 -4.565 1.00 79.88 88 LYS A N 1
ATOM 706 C CA . LYS A 1 88 ? 18.269 -8.456 -4.692 1.00 79.88 88 LYS A CA 1
ATOM 707 C C . LYS A 1 88 ? 19.172 -8.342 -5.917 1.00 79.88 88 LYS A C 1
ATOM 709 O O . LYS A 1 88 ? 20.374 -8.458 -5.774 1.00 79.88 88 LYS A O 1
ATOM 714 N N . GLN A 1 89 ? 18.630 -8.002 -7.085 1.00 77.50 89 GLN A N 1
ATOM 715 C CA . GLN A 1 89 ? 19.415 -7.839 -8.315 1.00 77.50 89 GLN A CA 1
ATOM 716 C C . GLN A 1 89 ? 20.478 -6.739 -8.205 1.00 77.50 89 GLN A C 1
ATOM 718 O O . GLN A 1 89 ? 21.613 -6.938 -8.636 1.00 77.50 89 GLN A O 1
ATOM 723 N N . ILE A 1 90 ? 20.141 -5.593 -7.607 1.00 77.25 90 ILE A N 1
ATOM 724 C CA . ILE A 1 90 ? 21.115 -4.533 -7.330 1.00 77.25 90 ILE A CA 1
ATOM 725 C C . ILE A 1 90 ? 22.134 -5.008 -6.300 1.00 77.25 90 ILE A C 1
ATOM 727 O O . ILE A 1 90 ? 23.325 -4.838 -6.523 1.00 77.25 90 ILE A O 1
ATOM 731 N N . ALA A 1 91 ? 21.699 -5.618 -5.196 1.00 73.56 91 ALA A N 1
ATOM 732 C CA . ALA A 1 91 ? 22.613 -6.141 -4.189 1.00 73.56 91 ALA A CA 1
ATOM 733 C C . ALA A 1 91 ? 23.581 -7.171 -4.788 1.00 73.56 91 ALA A C 1
ATOM 735 O O . ALA A 1 91 ? 24.771 -7.073 -4.537 1.00 73.56 91 ALA A O 1
ATOM 736 N N . ASP A 1 92 ? 23.124 -8.084 -5.639 1.00 70.12 92 ASP A N 1
ATOM 737 C CA . ASP A 1 92 ? 23.965 -9.077 -6.316 1.00 70.12 92 ASP A CA 1
ATOM 738 C C . ASP A 1 92 ? 24.946 -8.412 -7.297 1.00 70.12 92 ASP A C 1
ATOM 740 O O . ASP A 1 92 ? 26.118 -8.777 -7.358 1.00 70.12 92 ASP A O 1
ATOM 744 N N . THR A 1 93 ? 24.503 -7.371 -8.009 1.00 67.31 93 THR A N 1
ATOM 745 C CA . THR A 1 93 ? 25.340 -6.618 -8.963 1.00 67.31 93 THR A CA 1
ATOM 746 C C . THR A 1 93 ? 26.376 -5.725 -8.267 1.00 67.31 93 THR A C 1
ATOM 748 O O . THR A 1 93 ? 27.454 -5.510 -8.811 1.00 67.31 93 THR A O 1
ATOM 751 N N . PHE A 1 94 ? 26.070 -5.199 -7.075 1.00 65.81 94 PHE A N 1
ATOM 752 C CA . PHE A 1 94 ? 26.951 -4.305 -6.309 1.00 65.81 94 PHE A CA 1
ATOM 753 C C . PHE A 1 94 ? 27.771 -5.017 -5.216 1.00 65.81 94 PHE A C 1
ATOM 755 O O . PHE A 1 94 ? 28.769 -4.461 -4.761 1.00 65.81 94 PHE A O 1
ATOM 762 N N . SER A 1 95 ? 27.373 -6.215 -4.772 1.00 65.06 95 SER A N 1
ATOM 763 C CA . SER A 1 95 ? 28.122 -7.036 -3.801 1.00 65.06 95 SER A CA 1
ATOM 764 C C . SER A 1 95 ? 29.145 -7.958 -4.462 1.00 65.06 95 SER A C 1
ATOM 766 O O . SER A 1 95 ? 30.135 -8.322 -3.828 1.00 65.06 95 SER A O 1
ATOM 768 N N . GLY A 1 96 ? 28.958 -8.291 -5.741 1.00 58.59 96 GLY A N 1
ATOM 769 C CA . GLY A 1 96 ? 30.017 -8.838 -6.572 1.00 58.59 96 GLY A CA 1
ATOM 770 C C . GLY A 1 96 ? 30.951 -7.710 -6.984 1.00 58.59 96 GLY A C 1
ATOM 771 O O . GLY A 1 96 ? 30.521 -6.734 -7.594 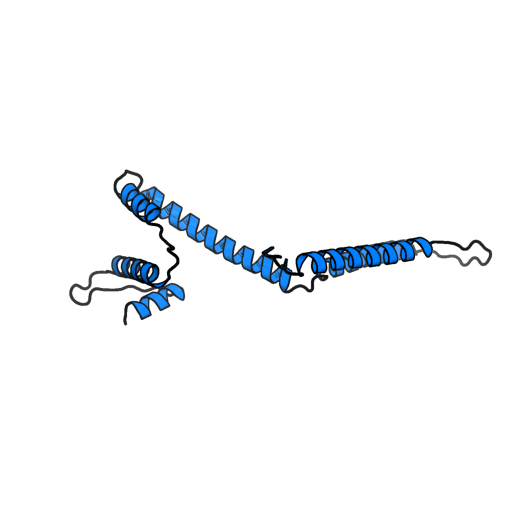1.00 58.59 96 GLY A O 1
ATOM 772 N N . TH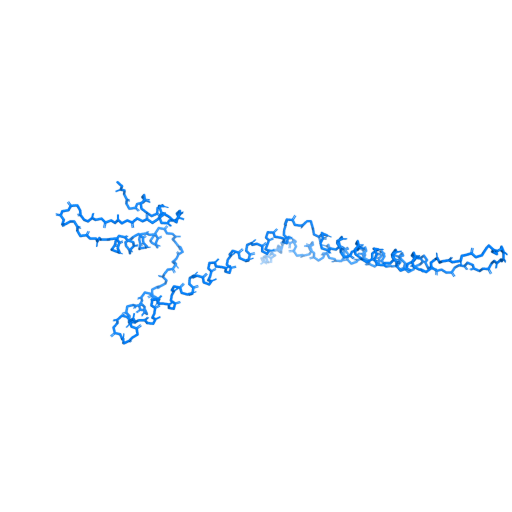R A 1 97 ? 32.241 -7.839 -6.676 1.00 60.62 97 THR A N 1
ATOM 773 C CA . THR A 1 97 ? 33.290 -7.070 -7.353 1.00 60.62 97 THR A CA 1
ATOM 774 C C . THR A 1 97 ? 32.964 -6.999 -8.851 1.00 60.62 97 THR A C 1
ATOM 776 O O . THR A 1 97 ? 32.536 -8.012 -9.406 1.00 60.62 97 THR A O 1
ATOM 779 N N . PRO A 1 98 ? 33.168 -5.860 -9.539 1.00 60.91 98 PRO A N 1
ATOM 780 C CA . PRO A 1 98 ? 32.745 -5.658 -10.935 1.00 60.91 98 PRO A CA 1
ATOM 781 C C . PRO A 1 98 ? 33.313 -6.671 -11.958 1.00 60.91 98 PRO A C 1
ATOM 783 O O . PRO A 1 98 ? 32.998 -6.600 -13.142 1.00 60.91 98 PRO A O 1
ATOM 786 N N . PHE A 1 99 ? 34.115 -7.638 -11.502 1.00 63.09 99 PHE A N 1
ATOM 787 C CA . PHE A 1 99 ? 34.723 -8.721 -12.262 1.00 63.09 99 PHE A CA 1
ATOM 788 C C . PHE A 1 99 ? 34.320 -10.136 -11.806 1.00 63.09 99 PHE A C 1
ATOM 790 O O . PHE A 1 99 ? 34.749 -11.093 -12.439 1.00 63.09 99 PHE A O 1
ATOM 797 N N . ALA A 1 100 ? 33.496 -10.317 -10.769 1.00 64.44 100 ALA A N 1
ATOM 798 C CA . ALA A 1 100 ? 33.081 -11.642 -10.287 1.00 64.44 100 ALA A CA 1
ATOM 799 C C . ALA A 1 100 ? 32.414 -12.527 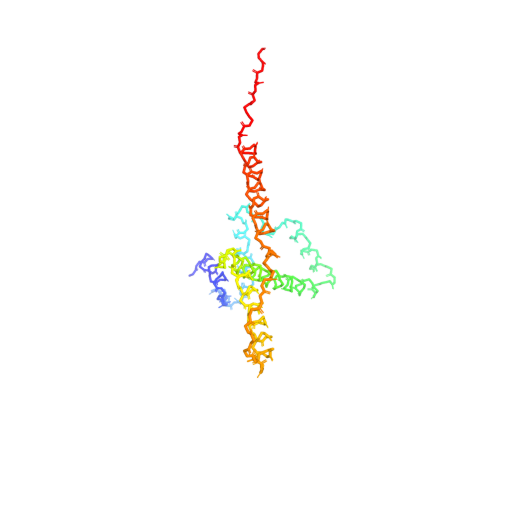-11.369 1.00 64.44 100 ALA A C 1
ATOM 801 O O . ALA A 1 100 ? 32.846 -13.670 -11.543 1.00 64.44 100 ALA A O 1
ATOM 802 N N . PRO A 1 101 ? 31.446 -12.032 -12.174 1.00 68.06 101 PRO A N 1
ATOM 803 C CA . PRO A 1 101 ? 30.889 -12.837 -13.265 1.00 68.06 101 PRO A CA 1
ATOM 804 C C . PRO A 1 101 ? 31.905 -13.111 -14.391 1.00 68.06 101 PRO A C 1
ATOM 806 O O . PRO A 1 101 ? 31.811 -14.131 -15.073 1.00 68.06 101 PRO A O 1
ATOM 809 N N . LEU A 1 102 ? 32.909 -12.243 -14.568 1.00 71.25 102 LEU A N 1
ATOM 810 C CA . LEU A 1 102 ? 33.994 -12.448 -15.533 1.00 71.25 102 LEU A CA 1
ATOM 811 C C . LEU A 1 102 ? 34.975 -13.528 -15.046 1.00 71.25 102 LEU A C 1
ATOM 813 O O . LEU A 1 102 ? 35.414 -14.366 -15.830 1.00 71.25 102 LEU A O 1
ATOM 817 N N . GLU A 1 103 ? 35.293 -13.540 -13.751 1.00 70.12 103 GLU A N 1
ATOM 818 C CA . GLU A 1 103 ? 36.195 -14.511 -13.129 1.00 70.12 103 GLU A CA 1
ATOM 819 C C . GLU A 1 103 ? 35.628 -15.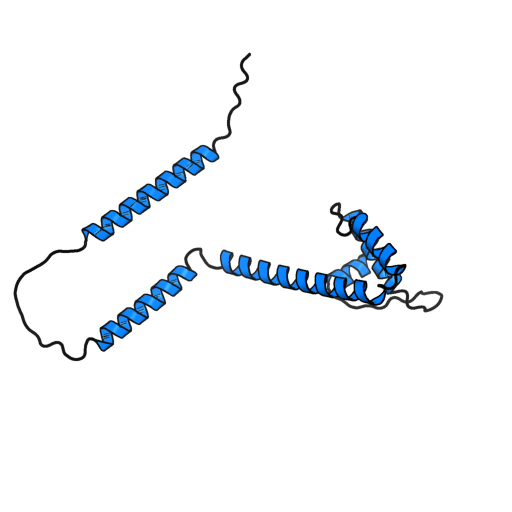935 -13.209 1.00 70.12 103 GLU A C 1
ATOM 821 O O . GLU A 1 103 ? 36.349 -16.869 -13.570 1.00 70.12 103 GLU A O 1
ATOM 826 N N . GLU A 1 104 ? 34.323 -16.107 -12.971 1.00 76.19 104 GLU A N 1
ATOM 827 C CA . GLU A 1 104 ? 33.651 -17.401 -13.143 1.00 76.19 104 GLU A CA 1
ATOM 828 C C . GLU A 1 104 ? 33.663 -17.882 -14.598 1.00 76.19 104 GLU A C 1
ATOM 830 O O . GLU A 1 104 ? 33.878 -19.071 -14.859 1.00 76.19 104 GLU A O 1
ATOM 835 N N . GLN A 1 105 ? 33.477 -16.974 -15.560 1.00 77.19 105 GLN A N 1
ATOM 836 C CA . GLN A 1 105 ? 33.517 -17.306 -16.983 1.00 77.19 105 GLN A CA 1
ATOM 837 C C . GLN A 1 105 ? 34.931 -17.695 -17.442 1.00 77.19 105 GLN A C 1
ATOM 839 O O . GLN A 1 105 ? 35.093 -18.674 -18.175 1.00 77.19 105 GLN A O 1
ATOM 844 N N . VAL A 1 106 ? 35.963 -16.978 -16.985 1.00 80.06 106 VAL A N 1
ATOM 845 C CA . VAL A 1 106 ? 37.372 -17.299 -17.271 1.00 80.06 106 VAL A CA 1
ATOM 846 C C . VAL A 1 106 ? 37.762 -18.633 -16.632 1.00 80.06 106 VAL A C 1
ATOM 848 O O . VAL A 1 106 ? 38.366 -19.466 -17.310 1.00 80.06 106 VAL A O 1
ATOM 851 N N . ARG A 1 107 ? 37.362 -18.890 -15.377 1.00 85.81 107 ARG A N 1
ATOM 852 C CA . ARG A 1 107 ? 37.607 -20.171 -14.693 1.00 85.81 107 ARG A CA 1
ATOM 853 C C . ARG A 1 107 ? 36.967 -21.336 -15.448 1.00 85.81 107 ARG A C 1
ATOM 855 O O . ARG A 1 107 ? 37.657 -22.302 -15.764 1.00 85.81 107 ARG A O 1
ATOM 862 N N . ARG A 1 108 ? 35.689 -21.215 -15.821 1.00 83.88 108 ARG A N 1
ATOM 863 C CA . ARG A 1 108 ? 34.960 -22.255 -16.567 1.00 83.88 108 ARG A CA 1
ATOM 864 C C . ARG A 1 108 ? 35.577 -22.524 -17.945 1.00 83.88 108 ARG A C 1
ATOM 866 O O . ARG A 1 108 ? 35.716 -23.680 -18.339 1.00 83.88 108 ARG A O 1
ATOM 873 N N . ASN A 1 109 ? 35.989 -21.480 -18.669 1.00 82.88 109 ASN A N 1
ATOM 874 C CA . ASN A 1 109 ? 36.676 -21.633 -19.956 1.00 82.88 109 ASN A CA 1
ATOM 875 C C . ASN A 1 109 ? 38.052 -22.300 -19.806 1.00 82.88 109 ASN A C 1
ATOM 877 O O . ASN A 1 109 ? 38.412 -23.148 -20.624 1.00 82.88 109 ASN A O 1
ATOM 881 N N . MET A 1 110 ? 38.814 -21.948 -18.765 1.00 84.88 110 MET A N 1
ATOM 882 C CA . MET A 1 110 ? 40.106 -22.578 -18.482 1.00 84.88 110 MET A CA 1
ATOM 883 C C . MET A 1 110 ? 39.960 -24.052 -18.102 1.00 84.88 110 MET A C 1
ATOM 885 O O . MET A 1 110 ? 40.762 -24.860 -18.560 1.00 84.88 110 MET A O 1
ATOM 889 N N . GLU A 1 111 ? 38.945 -24.423 -17.322 1.00 88.25 111 GLU A N 1
ATOM 890 C CA . GLU A 1 111 ? 38.664 -25.822 -16.973 1.00 88.25 111 GLU A CA 1
ATOM 891 C C . GLU A 1 111 ? 38.316 -26.654 -18.211 1.00 88.25 111 GLU A C 1
ATOM 893 O O . GLU A 1 111 ? 38.900 -27.716 -18.417 1.00 88.25 111 GLU A O 1
ATOM 898 N N . LEU A 1 112 ? 37.450 -26.143 -19.093 1.00 84.44 112 LEU A N 1
ATOM 899 C CA . LEU A 1 112 ? 37.119 -26.799 -20.364 1.00 84.44 112 LEU A CA 1
ATOM 900 C C . LEU A 1 112 ? 38.351 -26.959 -21.267 1.00 84.44 112 LEU A C 1
ATOM 902 O O . LEU A 1 112 ? 38.545 -28.017 -21.875 1.00 84.44 112 LEU A O 1
ATOM 906 N N . PHE A 1 113 ? 39.219 -25.944 -21.327 1.00 84.81 113 PHE A N 1
ATOM 907 C CA . PHE A 1 113 ? 40.481 -26.013 -22.064 1.00 84.81 113 PHE A CA 1
ATOM 908 C C . PHE A 1 113 ? 41.439 -27.045 -21.459 1.00 84.81 113 PHE A C 1
ATOM 910 O O . PHE A 1 113 ? 41.970 -27.883 -22.185 1.00 84.81 113 PHE A O 1
ATOM 917 N N . GLN A 1 114 ? 41.625 -27.041 -20.135 1.00 81.12 114 GLN A N 1
ATOM 918 C CA . GLN A 1 114 ? 42.478 -28.005 -19.432 1.00 81.12 114 GLN A CA 1
ATOM 919 C C . GLN A 1 114 ? 41.973 -29.438 -19.604 1.00 81.12 114 GLN A C 1
ATOM 921 O O . GLN A 1 114 ? 42.766 -30.350 -19.849 1.00 81.12 114 GLN A O 1
ATOM 926 N N . GLN A 1 115 ? 40.661 -29.644 -19.520 1.00 80.44 115 GLN A N 1
ATOM 927 C CA . GLN A 1 115 ? 40.033 -30.947 -19.693 1.00 80.44 115 GLN A CA 1
ATOM 928 C C . GLN A 1 115 ? 40.191 -31.456 -21.134 1.00 80.44 115 GLN A C 1
ATOM 930 O O . GLN A 1 115 ? 40.538 -32.619 -21.342 1.00 80.44 115 GLN A O 1
ATOM 935 N N . THR A 1 116 ? 40.030 -30.574 -22.127 1.00 76.94 116 THR A N 1
ATOM 936 C CA . THR A 1 116 ? 40.263 -30.886 -23.548 1.00 76.94 116 THR A CA 1
ATOM 937 C C . THR A 1 116 ? 41.734 -31.206 -23.811 1.00 76.94 116 THR A C 1
ATOM 939 O O . THR A 1 116 ? 42.046 -32.200 -24.463 1.00 76.94 116 THR A O 1
ATOM 942 N N . PHE A 1 117 ? 42.654 -30.420 -23.250 1.00 77.44 117 PHE A N 1
ATOM 943 C CA . PHE A 1 117 ? 44.097 -30.612 -23.402 1.00 77.44 117 PHE A CA 1
ATOM 944 C C . PHE A 1 117 ? 44.594 -31.899 -22.727 1.00 77.44 117 PHE A C 1
ATOM 946 O O . PHE A 1 117 ? 45.468 -32.583 -23.257 1.00 77.44 117 PHE A O 1
ATOM 953 N N . SER A 1 118 ? 44.004 -32.265 -21.586 1.00 72.38 118 SER A N 1
ATOM 954 C CA . SER A 1 118 ? 44.307 -33.510 -20.870 1.00 72.38 118 SER A CA 1
ATOM 955 C C . SER A 1 118 ? 43.744 -34.736 -21.593 1.00 72.38 118 SER A C 1
ATOM 957 O O . SER A 1 118 ? 44.422 -35.756 -21.672 1.00 72.38 118 SER A O 1
ATOM 959 N N . MET A 1 119 ? 42.556 -34.630 -22.202 1.00 72.81 119 MET A N 1
ATOM 960 C CA . MET A 1 119 ? 42.020 -35.667 -23.096 1.00 72.81 119 MET A CA 1
ATOM 961 C C . MET A 1 119 ? 42.854 -35.836 -24.375 1.00 72.81 119 MET A C 1
ATOM 963 O O . MET A 1 119 ? 42.938 -36.943 -24.903 1.00 72.81 119 MET A O 1
ATOM 967 N N . PHE A 1 120 ? 43.510 -34.772 -24.852 1.00 64.81 120 PHE A N 1
ATOM 968 C CA . PHE A 1 120 ? 44.364 -34.797 -26.046 1.00 64.81 120 PHE A CA 1
ATOM 969 C C . PHE A 1 120 ? 45.816 -35.236 -25.798 1.00 64.81 120 PHE A C 1
ATOM 971 O O . PHE A 1 120 ? 46.585 -35.356 -26.754 1.00 64.81 120 PHE A O 1
ATOM 978 N N . LYS A 1 121 ? 46.198 -35.559 -24.553 1.00 62.31 121 LYS A N 1
ATOM 979 C CA . LYS A 1 121 ? 47.492 -36.188 -24.238 1.00 62.31 121 LYS A CA 1
ATOM 980 C C . LYS A 1 121 ? 47.383 -37.671 -23.828 1.00 62.31 121 LYS A C 1
ATOM 982 O O . LYS A 1 121 ? 47.693 -37.976 -22.678 1.00 62.31 121 LYS A O 1
ATOM 987 N N . PRO A 1 122 ? 47.074 -38.630 -24.732 1.00 52.19 122 PRO A N 1
ATOM 988 C CA . PRO A 1 122 ? 47.328 -40.040 -24.429 1.00 52.19 122 PRO A CA 1
ATOM 989 C C . PRO A 1 122 ? 48.683 -40.568 -24.934 1.00 52.19 122 PRO A C 1
ATOM 991 O O . PRO A 1 122 ? 49.160 -41.549 -24.385 1.00 52.19 122 PRO A O 1
ATOM 994 N N . PHE A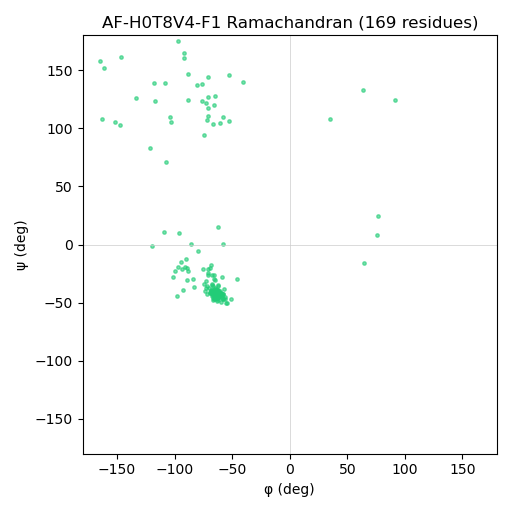 1 123 ? 49.357 -39.954 -25.917 1.00 55.72 123 PHE A N 1
ATOM 995 C CA . PHE A 1 123 ? 50.669 -40.432 -26.395 1.00 55.72 123 PHE A CA 1
ATOM 996 C C . PHE A 1 123 ? 51.519 -39.287 -26.960 1.00 55.72 123 PHE A C 1
ATOM 998 O O . PHE A 1 123 ? 51.282 -38.829 -28.073 1.00 55.72 123 PHE A O 1
ATOM 1005 N N . ALA A 1 124 ? 52.537 -38.844 -26.220 1.00 48.28 124 ALA A N 1
ATOM 1006 C CA . ALA A 1 124 ? 53.624 -38.043 -26.780 1.00 48.28 124 ALA A CA 1
ATOM 1007 C C . ALA A 1 124 ? 54.860 -38.946 -26.952 1.00 48.28 124 ALA A C 1
ATOM 1009 O O . ALA A 1 124 ? 55.491 -39.278 -25.946 1.00 48.28 124 ALA A O 1
ATOM 1010 N N . PRO A 1 125 ? 55.226 -39.378 -28.176 1.00 40.25 125 PRO A N 1
ATOM 1011 C CA . PRO A 1 125 ? 56.546 -39.936 -28.412 1.00 40.25 125 PRO A CA 1
ATOM 1012 C C . PRO A 1 125 ? 57.561 -38.788 -28.471 1.00 40.25 125 PRO A C 1
ATOM 1014 O O . PRO A 1 125 ? 57.311 -37.735 -29.057 1.00 40.25 125 PRO A O 1
ATOM 1017 N N . ALA A 1 126 ? 58.716 -38.989 -27.843 1.00 50.47 126 ALA A N 1
ATOM 1018 C CA . ALA A 1 126 ? 59.837 -38.069 -27.936 1.00 50.47 126 ALA A CA 1
ATOM 1019 C C . ALA A 1 126 ? 60.385 -38.051 -29.373 1.00 50.47 126 ALA A C 1
ATOM 1021 O O . ALA A 1 126 ? 60.865 -39.074 -29.857 1.00 50.47 126 ALA A O 1
ATOM 1022 N N . VAL A 1 127 ? 60.375 -36.888 -30.028 1.00 37.00 127 VAL A N 1
ATOM 1023 C CA . VAL A 1 127 ? 61.196 -36.620 -31.218 1.00 37.00 127 VAL A CA 1
ATOM 1024 C C . VAL A 1 127 ? 61.857 -35.251 -31.050 1.00 37.00 127 VAL A C 1
ATOM 1026 O O . VAL A 1 127 ? 61.198 -34.262 -30.736 1.00 37.00 127 VAL A O 1
ATOM 1029 N N . ARG A 1 128 ? 63.187 -35.233 -31.187 1.00 39.59 128 ARG A N 1
ATOM 1030 C CA . ARG A 1 128 ? 64.069 -34.057 -31.129 1.00 39.59 128 ARG A CA 1
ATOM 1031 C C . ARG A 1 128 ? 64.225 -33.412 -32.516 1.00 39.59 128 ARG A C 1
ATOM 1033 O O . ARG A 1 128 ? 64.374 -34.158 -33.479 1.00 39.59 128 ARG A O 1
ATOM 1040 N N . THR A 1 129 ? 64.362 -32.072 -32.500 1.00 32.91 129 THR A N 1
ATOM 1041 C CA . THR A 1 129 ? 64.983 -31.141 -33.493 1.00 32.91 129 THR A CA 1
ATOM 1042 C C . THR A 1 129 ? 64.310 -31.068 -34.877 1.00 32.91 129 THR A C 1
ATOM 1044 O O . THR A 1 129 ? 63.973 -32.098 -35.434 1.00 32.91 129 THR A O 1
ATOM 1047 N N . GLU A 1 130 ? 64.023 -29.920 -35.506 1.00 32.84 130 GLU A N 1
ATOM 1048 C CA . GLU A 1 130 ? 64.625 -28.571 -35.525 1.00 32.84 130 GLU A CA 1
ATOM 1049 C C . GLU A 1 130 ? 63.607 -27.522 -36.068 1.00 32.84 130 GLU A C 1
ATOM 1051 O O . GLU A 1 130 ? 62.721 -27.862 -36.845 1.00 32.84 130 GLU A O 1
ATOM 1056 N N . GLU A 1 131 ? 63.753 -26.265 -35.622 1.00 42.53 131 GLU A N 1
ATOM 1057 C CA . GLU A 1 131 ? 63.337 -24.965 -36.207 1.00 42.53 131 GLU A CA 1
ATOM 1058 C C . GLU A 1 131 ? 62.027 -24.791 -37.019 1.00 42.53 131 GLU A C 1
ATOM 1060 O O . GLU A 1 131 ? 61.974 -25.036 -38.221 1.00 42.53 131 GLU A O 1
ATOM 1065 N N . LYS A 1 132 ? 61.043 -24.108 -36.400 1.00 31.48 132 LYS A N 1
ATOM 1066 C CA . LYS A 1 132 ? 60.511 -22.804 -36.873 1.00 31.48 132 LYS A CA 1
ATOM 1067 C C . LYS A 1 132 ? 59.725 -22.115 -35.746 1.00 31.48 132 LYS A C 1
ATOM 1069 O O . LYS A 1 132 ? 58.646 -22.559 -35.366 1.00 31.48 132 LYS A O 1
ATOM 1074 N N . ALA A 1 133 ? 60.301 -21.052 -35.192 1.00 44.66 133 ALA A N 1
ATOM 1075 C CA . ALA A 1 133 ? 59.666 -20.159 -34.224 1.00 44.66 133 ALA A CA 1
ATOM 1076 C C . ALA A 1 133 ? 58.971 -18.968 -34.924 1.00 44.66 133 ALA A C 1
ATOM 1078 O O . ALA A 1 133 ? 59.299 -18.673 -36.074 1.00 44.66 133 ALA A O 1
ATOM 1079 N N . ALA A 1 134 ? 58.098 -18.283 -34.164 1.00 39.34 134 ALA A N 1
ATOM 1080 C CA . ALA A 1 134 ? 57.220 -17.127 -34.460 1.00 39.34 134 ALA A CA 1
ATOM 1081 C C . ALA A 1 134 ? 55.802 -17.520 -34.938 1.00 39.34 134 ALA A C 1
ATOM 1083 O O . ALA A 1 134 ? 55.672 -18.268 -35.898 1.00 39.34 134 ALA A O 1
ATOM 1084 N N . GLU A 1 135 ? 54.676 -17.103 -34.340 1.00 41.91 135 GLU A N 1
ATOM 1085 C CA . GLU A 1 135 ? 54.317 -16.038 -33.373 1.00 41.91 135 GLU A CA 1
ATOM 1086 C C . GLU A 1 135 ? 52.895 -16.355 -32.813 1.00 41.91 135 GLU A C 1
ATOM 1088 O O . GLU A 1 135 ? 52.170 -17.105 -33.474 1.00 41.91 135 GLU A O 1
ATOM 1093 N N . PRO A 1 136 ? 52.463 -15.861 -31.624 1.00 43.69 136 PRO A N 1
ATOM 1094 C CA . PRO A 1 136 ? 51.910 -14.502 -31.539 1.00 43.69 136 PRO A CA 1
ATOM 1095 C C . PRO A 1 136 ? 52.204 -13.821 -30.187 1.00 43.69 136 PRO A C 1
ATOM 1097 O O . PRO A 1 136 ? 51.543 -14.081 -29.184 1.00 43.69 136 PRO A O 1
ATOM 1100 N N . ALA A 1 137 ? 53.181 -12.916 -30.166 1.00 48.53 137 ALA A N 1
ATOM 1101 C CA . ALA A 1 137 ? 53.337 -11.940 -29.083 1.00 48.53 137 ALA A CA 1
ATOM 1102 C C . ALA A 1 137 ? 52.800 -10.556 -29.498 1.00 48.53 137 ALA A C 1
ATOM 1104 O O . ALA A 1 137 ? 52.276 -9.836 -28.654 1.00 48.53 137 ALA A O 1
ATOM 1105 N N . ALA A 1 138 ? 52.819 -10.229 -30.798 1.00 48.88 138 ALA A N 1
ATOM 1106 C CA . ALA A 1 138 ? 52.347 -8.945 -31.320 1.00 48.88 138 ALA A CA 1
ATOM 1107 C C . ALA A 1 138 ? 50.838 -8.699 -31.107 1.00 48.88 138 ALA A C 1
ATOM 1109 O O . ALA A 1 138 ? 50.438 -7.617 -30.699 1.00 48.88 138 ALA A O 1
ATOM 1110 N N . ALA A 1 139 ? 49.991 -9.723 -31.274 1.00 50.62 139 ALA A N 1
ATOM 1111 C CA . ALA A 1 139 ? 48.534 -9.561 -31.167 1.00 50.62 139 ALA A CA 1
ATOM 1112 C C . ALA A 1 139 ? 48.022 -9.318 -29.731 1.00 50.62 139 ALA A C 1
ATOM 1114 O O . ALA A 1 139 ? 46.904 -8.837 -29.549 1.00 50.62 139 ALA A O 1
ATOM 1115 N N . ALA A 1 140 ? 48.804 -9.682 -28.709 1.00 53.00 140 ALA A N 1
ATOM 1116 C CA . ALA A 1 140 ? 48.456 -9.419 -27.313 1.00 53.00 140 ALA A CA 1
ATOM 1117 C C . ALA A 1 140 ? 48.845 -7.992 -26.898 1.00 53.00 140 ALA A C 1
ATOM 1119 O O . ALA A 1 140 ? 48.097 -7.361 -26.154 1.00 53.00 140 ALA A O 1
ATOM 1120 N N . ASP A 1 141 ? 49.969 -7.484 -27.408 1.00 60.09 141 ASP A N 1
ATOM 1121 C CA . ASP A 1 141 ? 50.463 -6.136 -27.108 1.00 60.09 141 ASP A CA 1
ATOM 1122 C C . ASP A 1 141 ? 49.601 -5.063 -27.793 1.00 60.09 141 ASP A C 1
ATOM 1124 O O . ASP A 1 141 ? 49.148 -4.124 -27.137 1.00 60.09 141 ASP A O 1
ATOM 1128 N N . ASP A 1 142 ? 49.219 -5.289 -29.058 1.00 67.06 142 ASP A N 1
ATOM 1129 C CA . ASP A 1 142 ? 48.304 -4.406 -29.801 1.00 67.06 142 ASP A CA 1
ATOM 1130 C C . ASP A 1 142 ? 46.960 -4.227 -29.076 1.00 67.06 142 ASP A C 1
ATOM 1132 O O . ASP A 1 142 ? 46.388 -3.137 -29.030 1.00 67.06 142 ASP A O 1
ATOM 1136 N N . ASN A 1 143 ? 46.455 -5.296 -28.457 1.00 68.75 143 ASN A N 1
ATOM 1137 C CA . ASN A 1 143 ? 45.178 -5.277 -27.748 1.00 68.75 143 ASN A CA 1
ATOM 1138 C C . ASN A 1 143 ? 45.283 -4.535 -26.399 1.00 68.75 143 ASN A C 1
ATOM 1140 O O . ASN A 1 143 ? 44.349 -3.850 -25.984 1.00 68.75 143 ASN A O 1
ATOM 1144 N N . ILE A 1 144 ? 46.433 -4.626 -25.719 1.00 75.44 144 ILE A N 1
ATOM 1145 C CA . ILE A 1 144 ? 46.711 -3.894 -24.471 1.00 75.44 144 ILE A CA 1
ATOM 1146 C C . ILE A 1 144 ? 46.843 -2.391 -24.746 1.00 75.44 144 ILE A C 1
ATOM 1148 O O . ILE A 1 144 ? 46.320 -1.575 -23.979 1.00 75.44 144 ILE A O 1
ATOM 1152 N N . ASP A 1 145 ? 47.501 -2.009 -25.838 1.00 82.25 145 ASP A N 1
ATOM 1153 C CA . ASP A 1 145 ? 47.673 -0.604 -26.205 1.00 82.25 145 ASP A CA 1
ATOM 1154 C C . ASP A 1 145 ? 46.368 0.034 -26.711 1.00 82.25 145 ASP A C 1
ATOM 1156 O O . ASP A 1 145 ? 46.062 1.179 -26.357 1.00 82.25 145 ASP A O 1
ATOM 1160 N N . GLU A 1 146 ? 45.531 -0.724 -27.425 1.00 84.62 146 GLU A N 1
ATOM 1161 C CA . GLU A 1 146 ? 44.171 -0.316 -27.801 1.00 84.62 146 GLU A CA 1
ATOM 1162 C C . GLU A 1 146 ? 43.302 -0.052 -26.553 1.00 84.62 146 GLU A C 1
ATOM 1164 O O . GLU A 1 146 ? 42.639 0.987 -26.457 1.00 84.62 146 GLU A O 1
ATOM 1169 N N . LEU A 1 147 ? 43.368 -0.930 -25.543 1.00 76.06 147 LEU A N 1
ATOM 1170 C CA . LEU A 1 147 ? 42.653 -0.766 -24.269 1.00 76.06 147 LEU A CA 1
ATOM 1171 C C . LEU A 1 147 ? 43.138 0.458 -23.476 1.00 76.06 147 LEU A C 1
ATOM 1173 O O . LEU A 1 147 ? 42.321 1.219 -22.948 1.00 76.06 147 LEU A O 1
ATOM 1177 N N . ARG A 1 148 ? 44.456 0.700 -23.416 1.00 82.38 148 ARG A N 1
ATOM 1178 C CA . ARG A 1 148 ? 45.025 1.904 -22.777 1.00 82.38 148 ARG A CA 1
ATOM 1179 C C . ARG A 1 148 ? 44.536 3.184 -23.449 1.00 82.38 148 ARG A C 1
ATOM 1181 O O . ARG A 1 148 ? 44.228 4.158 -22.759 1.00 82.38 148 ARG A O 1
ATOM 1188 N N . ARG A 1 149 ? 44.434 3.184 -24.781 1.00 90.69 149 ARG A N 1
ATOM 1189 C CA . ARG A 1 149 ? 43.933 4.327 -25.554 1.00 90.69 149 ARG A CA 1
ATOM 1190 C C . ARG A 1 149 ? 42.461 4.613 -25.255 1.00 90.69 149 ARG A C 1
ATOM 1192 O O . ARG A 1 149 ? 42.115 5.766 -25.004 1.00 90.69 149 ARG A O 1
ATOM 1199 N N . GLN A 1 150 ? 41.620 3.581 -25.213 1.00 77.38 150 GLN A N 1
ATOM 1200 C CA . GLN A 1 150 ? 40.190 3.728 -24.911 1.00 77.38 150 GLN A CA 1
ATOM 1201 C C . GLN A 1 150 ? 39.936 4.249 -23.490 1.00 77.38 150 GLN A C 1
ATOM 1203 O O . GLN A 1 150 ? 39.066 5.097 -23.289 1.00 77.38 150 GLN A O 1
ATOM 1208 N N . MET A 1 151 ? 40.724 3.799 -22.509 1.00 77.88 151 MET A N 1
ATOM 1209 C CA . MET A 1 151 ? 40.635 4.294 -21.129 1.00 77.88 151 MET A CA 1
ATOM 1210 C C . MET A 1 151 ? 40.969 5.785 -21.037 1.00 77.88 151 MET A C 1
ATOM 1212 O O . MET A 1 151 ? 40.263 6.533 -20.360 1.00 77.88 151 MET A O 1
ATOM 1216 N N . LYS A 1 152 ? 41.997 6.233 -21.767 1.00 89.00 152 LYS A N 1
ATOM 1217 C CA . LYS A 1 152 ? 42.369 7.651 -21.831 1.00 89.00 152 LYS A CA 1
ATOM 1218 C C . LYS A 1 152 ? 41.267 8.504 -22.464 1.00 89.00 152 LYS A C 1
ATOM 1220 O O . LYS A 1 152 ? 40.937 9.563 -21.947 1.00 89.00 152 LYS A O 1
ATOM 1225 N N . GLU A 1 153 ? 40.651 8.022 -23.540 1.00 87.81 153 GLU A N 1
ATOM 1226 C CA . GLU A 1 153 ? 39.577 8.750 -24.224 1.00 87.81 153 GLU A CA 1
ATOM 1227 C C . GLU A 1 153 ? 38.302 8.865 -23.366 1.00 87.81 153 GLU A C 1
ATOM 1229 O O . GLU A 1 153 ? 37.620 9.893 -23.386 1.00 87.81 153 GLU A O 1
ATOM 1234 N N . MET A 1 154 ? 37.988 7.839 -22.565 1.00 78.50 154 MET A N 1
ATOM 1235 C CA . MET A 1 154 ? 36.910 7.919 -21.573 1.00 78.50 154 MET A CA 1
ATOM 1236 C C . MET A 1 154 ? 37.226 8.911 -20.452 1.00 78.50 154 MET A C 1
ATOM 1238 O O . MET A 1 154 ? 36.332 9.652 -20.040 1.00 78.50 154 MET A O 1
ATOM 1242 N N . GLN A 1 155 ? 38.477 8.956 -19.990 1.00 79.38 155 GLN A N 1
ATOM 1243 C CA . GLN A 1 155 ? 38.916 9.896 -18.960 1.00 79.38 155 GLN A CA 1
ATOM 1244 C C . GLN A 1 155 ? 38.800 11.349 -19.441 1.00 79.38 155 GLN A C 1
ATOM 1246 O O . GLN A 1 155 ? 38.161 12.158 -18.774 1.00 79.38 155 GLN A O 1
ATOM 1251 N N . ASP A 1 156 ? 39.253 11.643 -20.662 1.00 86.00 156 ASP A N 1
ATOM 1252 C CA . ASP A 1 156 ? 39.136 12.979 -21.264 1.00 86.00 156 ASP A CA 1
ATOM 1253 C C . ASP A 1 156 ? 37.667 13.415 -21.448 1.00 86.00 156 ASP A C 1
ATOM 1255 O O . ASP A 1 156 ? 37.327 14.595 -21.312 1.00 86.00 156 ASP A O 1
ATOM 1259 N N . ARG A 1 157 ? 36.757 12.477 -21.756 1.00 77.25 157 ARG A N 1
ATOM 1260 C CA . ARG A 1 157 ? 35.313 12.769 -21.837 1.00 77.25 157 ARG A CA 1
ATOM 1261 C C . ARG A 1 157 ? 34.711 13.088 -20.474 1.00 77.25 157 ARG A C 1
ATOM 1263 O O . ARG A 1 157 ? 33.855 13.967 -20.400 1.00 77.25 157 ARG A O 1
ATOM 1270 N N . LEU A 1 158 ? 35.122 12.382 -19.424 1.00 74.25 158 LEU A N 1
ATOM 1271 C CA . LEU A 1 158 ? 34.663 12.634 -18.057 1.00 74.25 158 LEU A CA 1
ATOM 1272 C C . LEU A 1 158 ? 35.181 13.977 -17.536 1.00 74.25 158 LEU A C 1
ATOM 1274 O O . LEU A 1 158 ? 34.406 14.732 -16.953 1.00 74.25 158 LEU A O 1
ATOM 1278 N N . ASP A 1 159 ? 36.431 14.327 -17.829 1.00 79.06 159 ASP A N 1
ATOM 1279 C CA . ASP A 1 159 ? 37.006 15.626 -17.467 1.00 79.06 159 ASP A CA 1
ATOM 1280 C C . ASP A 1 159 ? 36.268 16.769 -18.183 1.00 79.06 159 ASP A C 1
ATOM 1282 O O . ASP A 1 159 ? 35.828 17.734 -17.560 1.00 79.06 159 ASP A O 1
ATOM 1286 N N . ARG A 1 160 ? 35.964 16.596 -19.475 1.00 78.50 160 ARG A N 1
ATOM 1287 C CA . ARG A 1 160 ? 35.181 17.567 -20.258 1.00 78.50 160 ARG A CA 1
ATOM 1288 C C . ARG A 1 160 ? 33.724 17.717 -19.792 1.00 78.50 160 ARG A C 1
ATOM 1290 O O . ARG A 1 160 ? 33.115 18.754 -20.038 1.00 78.50 160 ARG A O 1
ATOM 1297 N N . MET A 1 161 ? 33.144 16.692 -19.166 1.00 72.25 161 MET A N 1
ATOM 1298 C CA . MET A 1 161 ? 31.794 16.753 -18.583 1.00 72.25 161 MET A CA 1
ATOM 1299 C C . MET A 1 161 ? 31.786 17.234 -17.127 1.00 72.25 161 MET A C 1
ATOM 1301 O O . MET A 1 161 ? 30.737 17.661 -16.645 1.00 72.25 161 MET A O 1
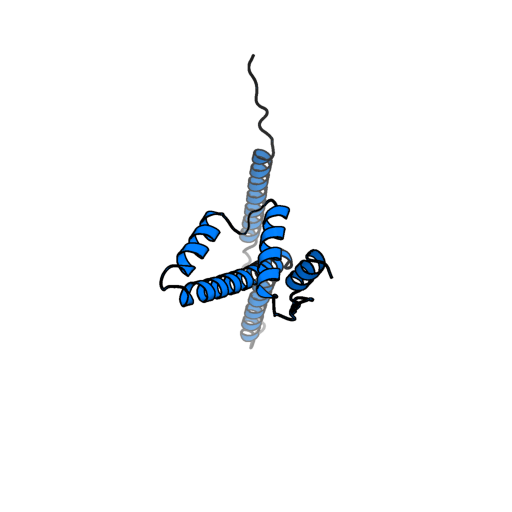ATOM 1305 N N . SER A 1 162 ? 32.919 17.144 -16.428 1.00 71.19 162 SER A N 1
ATOM 1306 C CA . SER A 1 162 ? 33.053 17.524 -15.019 1.00 71.19 162 SER A CA 1
ATOM 1307 C C . SER A 1 162 ? 33.553 18.957 -14.816 1.00 71.19 162 SER A C 1
ATOM 1309 O O . SER A 1 162 ? 33.362 19.502 -13.729 1.00 71.19 162 SER A O 1
ATOM 1311 N N . GLU A 1 163 ? 34.100 19.612 -15.847 1.00 66.62 163 GLU A N 1
ATOM 1312 C CA . GLU A 1 163 ? 34.340 21.058 -15.820 1.00 66.62 163 GLU A CA 1
ATOM 1313 C C . GLU A 1 163 ? 33.012 21.846 -15.905 1.00 66.62 163 GLU A C 1
ATOM 1315 O O . GLU A 1 163 ? 32.292 21.763 -16.907 1.00 66.62 163 GLU A O 1
ATOM 1320 N N . PRO A 1 164 ? 32.650 22.646 -14.882 1.00 54.78 164 PRO A N 1
ATOM 1321 C CA . PRO A 1 164 ? 31.447 23.466 -14.926 1.00 54.78 164 PRO A CA 1
ATOM 1322 C C . PRO A 1 164 ? 31.640 24.619 -15.920 1.00 54.78 164 PRO A C 1
ATOM 1324 O O . PRO A 1 164 ? 32.593 25.394 -15.804 1.00 54.78 164 PRO A O 1
ATOM 1327 N N . LYS A 1 165 ? 30.714 24.767 -16.880 1.00 56.81 165 LYS A N 1
ATOM 1328 C CA . LYS A 1 165 ? 30.634 25.941 -17.766 1.00 56.81 165 LYS A CA 1
ATOM 1329 C C . LYS A 1 165 ? 30.601 27.218 -16.916 1.00 56.81 165 LYS A C 1
ATOM 1331 O O . LYS A 1 165 ? 29.586 27.519 -16.295 1.00 56.81 165 LYS A O 1
ATOM 1336 N N . LYS A 1 166 ? 31.705 27.969 -16.887 1.00 49.66 166 LYS A N 1
ATOM 1337 C CA . LYS A 1 166 ? 31.698 29.364 -16.438 1.00 49.66 166 LYS A CA 1
ATOM 1338 C C . LYS A 1 166 ? 31.005 30.188 -17.516 1.00 49.66 166 LYS A C 1
ATOM 1340 O O . LYS A 1 166 ? 31.560 30.389 -18.591 1.00 49.66 166 LYS A O 1
ATOM 1345 N N . ASP A 1 167 ? 29.792 30.625 -17.210 1.00 48.50 167 ASP A N 1
ATOM 1346 C CA . ASP A 1 167 ? 29.073 31.646 -17.959 1.00 48.50 167 ASP A CA 1
ATOM 1347 C C . ASP A 1 167 ? 29.906 32.938 -18.001 1.00 48.50 167 ASP A C 1
ATOM 1349 O O . ASP A 1 167 ? 30.070 33.627 -16.993 1.00 48.50 167 ASP A O 1
ATOM 1353 N N . GLU A 1 168 ? 30.438 33.278 -19.175 1.00 44.56 168 GLU A N 1
ATOM 1354 C CA . GLU A 1 168 ? 30.871 34.640 -19.477 1.00 44.56 168 GLU A CA 1
ATOM 1355 C C . GLU A 1 168 ? 29.622 35.498 -19.719 1.00 44.56 168 GLU A C 1
ATOM 1357 O O . GLU A 1 168 ? 29.074 35.564 -20.820 1.00 44.56 168 GLU A O 1
ATOM 1362 N N . GLN A 1 169 ? 29.168 36.165 -18.655 1.00 45.56 169 GLN A N 1
ATOM 1363 C CA . GLN A 1 169 ? 28.416 37.413 -18.761 1.00 45.56 169 GLN A CA 1
ATOM 1364 C C . GLN A 1 169 ? 29.309 38.450 -19.454 1.00 45.56 169 GLN A C 1
ATOM 1366 O O . GLN A 1 169 ? 30.241 38.979 -18.852 1.00 45.56 169 GLN A O 1
ATOM 1371 N N . GLN A 1 170 ? 29.030 38.723 -20.730 1.00 46.34 170 GLN A N 1
ATOM 1372 C CA . GLN A 1 170 ? 29.513 39.922 -21.412 1.00 46.34 170 GLN A CA 1
ATOM 1373 C C . GLN A 1 170 ? 28.731 41.128 -20.878 1.00 46.34 170 GLN A C 1
ATOM 1375 O O . GLN A 1 170 ? 27.498 41.135 -20.911 1.00 46.34 170 GLN A O 1
ATOM 1380 N N . GLY A 1 171 ? 29.472 42.096 -20.335 1.00 46.03 171 GLY A N 1
ATOM 1381 C CA . GLY A 1 171 ? 29.007 43.464 -20.108 1.00 46.03 171 GLY A CA 1
ATOM 1382 C C . GLY A 1 171 ? 29.096 44.322 -21.362 1.00 46.03 171 GLY A C 1
ATOM 1383 O O . GLY A 1 171 ? 29.655 43.845 -22.376 1.00 46.03 171 GLY A O 1
#

Sequence (171 aa):
MTLEDLAAMVKNGEDFLVYDAKTGDDITRSVLAQIIFEQENKAGQNLLPTTFLRQLIRFYGDSMQMVVPKYLEQSIDTLTKEQEKFRKQIADTFSGTPFAPLEEQVRRNMELFQQTFSMFKPFAPAVRTEEKAAEPAAAADDNIDELRRQMKEMQDRLDRMSEPKKDEQQG

Mean predicted aligned error: 19.87 Å